Protein AF-A0A8J2Z680-F1 (afdb_monomer_lite)

InterPro domains:
  IPR008312 Type VI secretion system sheath protein TssB1 [PF05591] (5-131)
  IPR008312 Type VI secretion system sheath protein TssB1 [PTHR35850] (5-131)
  IPR008312 Type VI secretion system sheath protein TssB1 [TIGR03358] (3-130)

Sequence (135 aa):
MAVNKKLPKSRLMIQYDTRVKGEAKKKELPYRVLVMGDLSKGKSKDAKLPFEDRDVRVIKNGLDATLKDMEITANMRVPNSINPAKSPMIDINYKFTSMADFQPDRIAKKVPELNALLQLKEMLYNTPRNLNSIF

pLDDT: mean 81.38, std 14.44, range [38.12, 93.56]

Organism: NCBI:txid2056700

Secondary structure (DSSP, 8-state):
-----PPPTTS----------------PPPP-----S-SSTT-STGGGS-GGG------SSHHHHHHHHHT-EEEEEEE-SS-TTT-SEEEEEEE--SGGGGSHHHHHHHSHHHHHHHHHHHHHHHHHHHHTT--

Foldseek 3Di:
DDDDDDDDDDDDDDDDPPDPPPDPPPDDDDDDDQDDDPPQVCQFPQSPDDPVPRDRDDQPPHDLQVLQNRFHWDWDKDADPPCCPVPRIDTDIDTRRGPCCPPVVVSLCVRPVSVVVVVVVVVVVVVVVVVVVVD

Structure (mmCIF, N/CA/C/O backbone):
data_AF-A0A8J2Z680-F1
#
_entry.id   AF-A0A8J2Z680-F1
#
loop_
_atom_site.group_PDB
_atom_site.id
_atom_site.type_symbol
_atom_site.label_atom_id
_atom_site.label_alt_id
_atom_site.label_comp_id
_atom_site.label_asym_id
_atom_site.label_entity_id
_atom_site.label_seq_id
_atom_site.pdbx_PDB_ins_code
_atom_site.Cartn_x
_atom_site.Cartn_y
_atom_site.Cartn_z
_atom_site.occupancy
_atom_site.B_iso_or_equiv
_atom_site.auth_seq_id
_atom_site.auth_comp_id
_atom_site.auth_asym_id
_atom_site.auth_atom_id
_atom_site.pdbx_PDB_model_num
ATOM 1 N N . MET A 1 1 ? -14.134 26.546 56.192 1.00 38.12 1 MET A N 1
ATOM 2 C CA . MET A 1 1 ? -14.035 26.769 57.651 1.00 38.12 1 MET A CA 1
ATOM 3 C C . MET A 1 1 ? -13.923 25.409 58.323 1.00 38.12 1 MET A C 1
ATOM 5 O O . MET A 1 1 ? -14.784 24.569 58.093 1.00 38.12 1 MET A O 1
ATOM 9 N N . ALA A 1 2 ? -12.819 25.138 59.022 1.00 43.66 2 ALA A N 1
ATOM 10 C CA . ALA A 1 2 ? -12.538 23.825 59.602 1.00 43.66 2 ALA A CA 1
ATOM 11 C C . ALA A 1 2 ? -13.406 23.591 60.849 1.00 43.66 2 ALA A C 1
ATOM 13 O O . ALA A 1 2 ? -13.305 24.330 61.826 1.00 43.66 2 ALA A O 1
ATOM 14 N N . VAL A 1 3 ? -14.271 22.574 60.808 1.00 49.16 3 VAL A N 1
ATOM 15 C CA . VAL A 1 3 ? -15.099 22.174 61.952 1.00 49.16 3 VAL A CA 1
ATOM 16 C C . VAL A 1 3 ? -14.273 21.243 62.834 1.00 49.16 3 VAL A C 1
ATOM 18 O O . VAL A 1 3 ? -14.002 20.097 62.482 1.00 49.16 3 VAL A O 1
ATOM 21 N N . ASN A 1 4 ? -13.848 21.765 63.980 1.00 51.97 4 ASN A N 1
ATOM 22 C CA . ASN A 1 4 ? -13.125 21.035 65.014 1.00 51.97 4 ASN A CA 1
ATOM 23 C C . ASN A 1 4 ? -14.067 19.990 65.651 1.00 51.97 4 ASN A C 1
ATOM 25 O O . ASN A 1 4 ? -15.006 20.357 66.356 1.00 51.97 4 ASN A O 1
ATOM 29 N N . LYS A 1 5 ? -13.857 18.692 65.391 1.00 52.31 5 LYS A N 1
ATOM 30 C CA . LYS A 1 5 ? -14.738 17.608 65.870 1.00 52.31 5 LYS A CA 1
ATOM 31 C C . LYS A 1 5 ? -14.027 16.777 66.946 1.00 52.31 5 LYS A C 1
ATOM 33 O O . LYS A 1 5 ? -13.370 15.787 66.644 1.00 52.31 5 LYS A O 1
ATOM 38 N N . LYS A 1 6 ? -14.148 17.181 68.218 1.00 59.88 6 LYS A N 1
ATOM 39 C CA . LYS A 1 6 ? -13.762 16.345 69.374 1.00 59.88 6 LYS A CA 1
ATOM 40 C C . LYS A 1 6 ? -14.772 15.196 69.526 1.00 59.88 6 LYS A C 1
ATOM 42 O O . LYS A 1 6 ? -15.961 15.458 69.681 1.00 59.88 6 LYS A O 1
ATOM 47 N N . LEU A 1 7 ? -14.308 13.941 69.487 1.00 58.62 7 LEU A N 1
ATOM 48 C CA . LEU A 1 7 ? -15.134 12.731 69.656 1.00 58.62 7 LEU A CA 1
ATOM 49 C C . LEU A 1 7 ? -14.991 12.128 71.073 1.00 58.62 7 LEU A C 1
ATOM 51 O O . LEU A 1 7 ? -13.861 11.960 71.534 1.00 58.62 7 LEU A O 1
ATOM 55 N N . PRO A 1 8 ? -16.087 11.713 71.740 1.00 59.00 8 PRO A N 1
ATOM 56 C CA . PRO A 1 8 ? -16.023 10.843 72.913 1.00 59.00 8 PRO A CA 1
ATOM 57 C C . PRO A 1 8 ? -15.778 9.369 72.530 1.00 59.00 8 PRO A C 1
ATOM 59 O O . PRO A 1 8 ? -16.358 8.845 71.582 1.00 59.00 8 PRO A O 1
ATOM 62 N N . LYS A 1 9 ? -14.914 8.697 73.304 1.00 61.31 9 LYS A N 1
ATOM 63 C CA . LYS A 1 9 ? -14.274 7.393 73.018 1.00 61.31 9 LYS A CA 1
ATOM 64 C C . LYS A 1 9 ? -15.150 6.128 73.150 1.00 61.31 9 LYS A C 1
ATOM 66 O O . LYS A 1 9 ? -14.602 5.037 73.056 1.00 61.31 9 LYS A O 1
ATOM 71 N N . SER A 1 10 ? -16.466 6.218 73.363 1.00 61.66 10 SER A N 1
ATOM 72 C CA . SER A 1 10 ? -17.286 5.033 73.703 1.00 61.66 10 SER A CA 1
ATOM 73 C C . SER A 1 10 ? -18.311 4.584 72.657 1.00 61.66 10 SER A C 1
ATOM 75 O O . SER A 1 10 ? -18.989 3.584 72.878 1.00 61.66 10 SER A O 1
ATOM 77 N N . ARG A 1 11 ? -18.438 5.260 71.507 1.00 61.75 11 ARG A N 1
ATOM 78 C CA . ARG A 1 11 ? -19.306 4.801 70.406 1.00 61.75 11 ARG A CA 1
ATOM 79 C C . ARG A 1 11 ? -18.592 4.943 69.067 1.00 61.75 11 ARG A C 1
ATOM 81 O O . ARG A 1 11 ? -18.200 6.043 68.684 1.00 61.75 11 ARG A O 1
ATOM 88 N N . LEU A 1 12 ? -18.431 3.824 68.360 1.00 59.84 12 LEU A N 1
ATOM 89 C CA . LEU A 1 12 ? -17.953 3.798 66.979 1.00 59.84 12 LEU A CA 1
ATOM 90 C C . LEU A 1 12 ? -18.995 4.489 66.093 1.00 59.84 12 LEU A C 1
ATOM 92 O O . LEU A 1 12 ? -20.103 3.988 65.922 1.00 59.84 12 LEU A O 1
ATOM 96 N N . MET A 1 13 ? -18.652 5.654 65.549 1.00 57.28 13 MET A N 1
ATOM 97 C CA . MET A 1 13 ? -19.495 6.362 64.591 1.00 57.28 13 MET A CA 1
ATOM 98 C C . MET A 1 13 ? -19.021 6.001 63.181 1.00 57.28 13 MET A C 1
ATOM 100 O O . MET A 1 13 ? -18.065 6.584 62.675 1.00 57.28 13 MET A O 1
ATOM 104 N N . ILE A 1 14 ? -19.664 5.012 62.558 1.00 62.72 14 ILE A N 1
ATOM 105 C CA . ILE A 1 14 ? -19.426 4.674 61.151 1.00 62.72 14 ILE A CA 1
ATOM 106 C C . ILE A 1 14 ? -20.129 5.747 60.311 1.00 62.72 14 ILE A C 1
ATOM 108 O O . ILE A 1 14 ? -21.355 5.790 60.252 1.00 62.72 14 ILE A O 1
ATOM 112 N N . GLN A 1 15 ? -19.361 6.650 59.701 1.00 59.31 15 GLN A N 1
ATOM 113 C CA . GLN A 1 15 ? -19.872 7.573 58.687 1.00 59.31 15 GLN A CA 1
ATOM 114 C C . GLN A 1 15 ? -19.453 7.061 57.308 1.00 59.31 15 GLN A C 1
ATOM 116 O O . GLN A 1 15 ? -18.264 6.923 57.034 1.00 59.31 15 GLN A O 1
ATOM 121 N N . TYR A 1 16 ? -20.430 6.790 56.445 1.00 51.50 16 TYR A N 1
ATOM 122 C CA . TYR A 1 16 ? -20.204 6.547 55.023 1.00 51.50 16 TYR A CA 1
ATOM 123 C C . TYR A 1 16 ? -20.362 7.888 54.294 1.00 51.50 16 TYR A C 1
ATOM 125 O O . TYR A 1 16 ? -21.467 8.425 54.234 1.00 51.50 16 TYR A O 1
ATOM 133 N N . ASP A 1 17 ? -19.263 8.481 53.814 1.00 58.09 17 ASP A N 1
ATOM 134 C CA . ASP A 1 17 ? -19.339 9.704 53.002 1.00 58.09 17 ASP A CA 1
ATOM 135 C C . ASP A 1 17 ? -19.783 9.319 51.581 1.00 58.09 17 ASP A C 1
ATOM 137 O O . ASP A 1 17 ? -19.021 8.743 50.806 1.00 58.09 17 ASP A O 1
ATOM 141 N N . THR A 1 18 ? -21.047 9.599 51.257 1.00 53.66 18 THR A N 1
ATOM 142 C CA . THR A 1 18 ? -21.708 9.250 49.986 1.00 53.66 18 THR A CA 1
ATOM 143 C C . THR A 1 18 ? -21.385 10.204 48.836 1.00 53.66 18 THR A C 1
ATOM 145 O O . THR A 1 18 ? -22.010 10.130 47.777 1.00 53.66 18 THR A O 1
ATOM 148 N N . ARG A 1 19 ? -20.428 11.125 48.990 1.00 53.38 19 ARG A N 1
ATOM 149 C CA . ARG A 1 19 ? -20.140 12.126 47.954 1.00 53.38 19 ARG A CA 1
ATOM 150 C C . ARG A 1 19 ? -19.247 11.575 46.847 1.00 53.38 19 ARG A C 1
ATOM 152 O O . ARG A 1 19 ? -18.078 11.926 46.713 1.00 53.38 19 ARG A O 1
ATOM 159 N N . VAL A 1 20 ? -19.850 10.777 45.972 1.00 59.47 20 VAL A N 1
ATOM 160 C CA . VAL A 1 20 ? -19.412 10.664 44.578 1.00 59.47 20 VAL A CA 1
ATOM 161 C C . VAL A 1 20 ? -19.809 11.979 43.904 1.00 59.47 20 VAL A C 1
ATOM 163 O O . VAL A 1 20 ? -20.975 12.350 43.974 1.00 59.47 20 VAL A O 1
ATOM 166 N N . LYS A 1 21 ? -18.850 12.725 43.336 1.00 57.50 21 LYS A N 1
ATOM 167 C CA . LYS A 1 21 ? -19.038 14.042 42.683 1.00 57.50 21 LYS A CA 1
ATOM 168 C C . LYS A 1 21 ? -20.268 14.042 41.755 1.00 57.50 21 LYS A C 1
ATOM 170 O O . LYS A 1 21 ? -20.159 13.631 40.605 1.00 57.50 21 LYS A O 1
ATOM 175 N N . GLY A 1 22 ? -21.415 14.461 42.290 1.00 56.50 22 GLY A N 1
ATOM 176 C CA . GLY A 1 22 ? -22.766 14.171 41.804 1.00 56.50 22 GLY A CA 1
ATOM 177 C C . GLY A 1 22 ? -23.200 14.888 40.531 1.00 56.50 22 GLY A C 1
ATOM 178 O O . GLY A 1 22 ? -24.292 15.441 40.499 1.00 56.50 22 GLY A O 1
ATOM 179 N N . GLU A 1 23 ? -22.394 14.851 39.476 1.00 63.94 23 GLU A N 1
ATOM 180 C CA . GLU A 1 23 ? -22.868 15.176 38.137 1.00 63.94 23 GLU A CA 1
ATOM 181 C C . GLU A 1 23 ? -22.895 13.916 37.280 1.00 63.94 23 GLU A C 1
ATOM 183 O O . GLU A 1 23 ? -21.871 13.272 37.030 1.00 63.94 23 GLU A O 1
ATOM 188 N N . ALA A 1 24 ? -24.090 13.571 36.801 1.00 54.06 24 ALA A N 1
ATOM 189 C CA . ALA A 1 24 ? -24.249 12.629 35.710 1.00 54.06 24 ALA A CA 1
ATOM 190 C C . ALA A 1 24 ? -23.552 13.224 34.480 1.00 54.06 24 ALA A C 1
ATOM 192 O O . ALA A 1 24 ? -24.105 14.072 33.781 1.00 54.06 24 ALA A O 1
ATOM 193 N N . LYS A 1 25 ? -22.307 12.811 34.226 1.00 60.78 25 LYS A N 1
ATOM 194 C CA . LYS A 1 25 ? -21.599 13.192 33.005 1.00 60.78 25 LYS A CA 1
ATOM 195 C C . LYS A 1 25 ? -22.414 12.655 31.829 1.00 60.78 25 LYS A C 1
ATOM 197 O O . LYS A 1 25 ? -22.468 11.441 31.631 1.00 60.78 25 LYS A O 1
ATOM 202 N N . LYS A 1 26 ? -23.061 13.549 31.075 1.00 64.19 26 LYS A N 1
ATOM 203 C 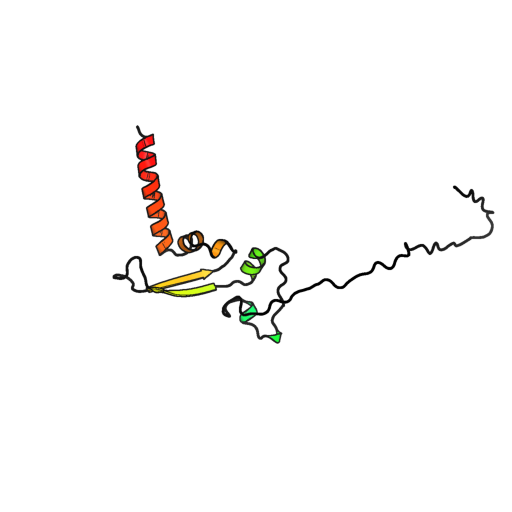CA . LYS A 1 26 ? -23.746 13.222 29.819 1.00 64.19 26 LYS A CA 1
ATOM 204 C C . LYS A 1 26 ? -22.743 12.502 28.917 1.00 64.19 26 LYS A C 1
ATOM 206 O O . LYS A 1 26 ? -21.808 13.111 28.405 1.00 64.19 26 LYS A O 1
ATOM 211 N N . LYS A 1 27 ? -22.883 11.182 28.799 1.00 72.06 27 LYS A N 1
ATOM 212 C CA . LYS A 1 27 ? -22.063 10.366 27.909 1.00 72.06 27 LYS A CA 1
ATOM 213 C C . LYS A 1 27 ? -22.851 10.200 26.623 1.00 72.06 27 LYS A C 1
ATOM 215 O O . LYS A 1 27 ? -23.782 9.406 26.560 1.00 72.06 27 LYS A O 1
ATOM 220 N N . GLU A 1 28 ? -22.515 11.016 25.639 1.00 80.12 28 GLU A N 1
ATOM 221 C CA . GLU A 1 28 ? -23.143 10.969 24.324 1.00 80.12 28 GLU A CA 1
ATOM 222 C C . GLU A 1 28 ? -22.528 9.847 23.485 1.00 80.12 28 GLU A C 1
ATOM 224 O O . GLU A 1 28 ? -21.372 9.451 23.679 1.00 80.12 28 GLU A O 1
ATOM 229 N N . LEU A 1 29 ? -23.330 9.294 22.576 1.00 85.81 29 LEU A N 1
ATOM 230 C CA . LEU A 1 29 ? -22.849 8.285 21.645 1.00 85.81 29 LEU A CA 1
ATOM 231 C C . LEU A 1 29 ? -21.840 8.929 20.687 1.00 85.81 29 LEU A C 1
ATOM 233 O O . LEU A 1 29 ? -22.113 10.003 20.148 1.00 85.81 29 LEU A O 1
ATOM 237 N N . PRO A 1 30 ? -20.684 8.288 20.443 1.00 86.38 30 PRO A N 1
ATOM 238 C CA . PRO A 1 30 ? -19.738 8.801 19.471 1.00 86.38 30 PRO A CA 1
ATOM 239 C C . PRO A 1 30 ? -20.362 8.738 18.078 1.00 86.38 30 PRO A C 1
ATOM 241 O O . PRO A 1 30 ? -20.874 7.696 17.662 1.00 86.38 30 PRO A O 1
ATOM 244 N N . TYR A 1 31 ? -20.273 9.839 17.338 1.00 88.44 31 TYR A N 1
ATOM 245 C CA . TYR A 1 31 ? -20.642 9.860 15.930 1.00 88.44 31 TYR A CA 1
ATOM 246 C C . TYR A 1 31 ? -19.695 8.946 15.137 1.00 88.44 31 TYR A C 1
ATOM 248 O O . TYR A 1 31 ? -18.476 9.126 15.158 1.00 88.44 31 TYR A O 1
ATOM 256 N N . ARG A 1 32 ? -20.250 7.932 14.464 1.00 89.88 32 ARG A N 1
ATOM 257 C CA . ARG A 1 32 ? -19.505 6.964 13.648 1.00 89.88 32 ARG A CA 1
ATOM 258 C C . ARG A 1 32 ? -20.104 6.928 12.253 1.00 89.88 32 ARG A C 1
ATOM 260 O O . ARG A 1 32 ? -21.314 6.791 12.109 1.00 89.88 32 ARG A O 1
ATOM 267 N N . VAL A 1 33 ? -19.244 7.001 11.244 1.00 92.25 33 VAL A N 1
ATOM 268 C CA . VAL A 1 33 ? -19.632 6.884 9.837 1.00 92.25 33 VAL A CA 1
ATOM 269 C C . VAL A 1 33 ? -19.110 5.563 9.301 1.00 92.25 33 VAL A C 1
ATOM 271 O O . VAL A 1 33 ? -17.933 5.243 9.470 1.00 92.25 33 VAL A O 1
ATOM 274 N N . LEU A 1 34 ? -19.992 4.805 8.654 1.00 92.44 34 LEU A N 1
ATOM 275 C CA . LEU A 1 34 ? -19.631 3.614 7.902 1.00 92.44 34 LEU A CA 1
ATOM 276 C C . LEU A 1 34 ? -19.620 3.966 6.414 1.00 92.44 34 LEU A C 1
ATOM 278 O O . LEU A 1 34 ? -20.656 4.307 5.847 1.00 92.44 34 LEU A O 1
ATOM 282 N N . VAL A 1 35 ? -18.448 3.877 5.791 1.00 91.69 35 VAL A N 1
ATOM 283 C CA . VAL A 1 35 ? -18.297 4.036 4.342 1.00 91.69 35 VAL A CA 1
ATOM 284 C C . VAL A 1 35 ? -18.326 2.649 3.716 1.00 91.69 35 VAL A C 1
ATOM 286 O O . VAL A 1 35 ? -17.467 1.820 4.011 1.00 91.69 35 VAL A O 1
ATOM 289 N N . MET A 1 36 ? -19.319 2.396 2.866 1.00 90.06 36 MET A N 1
ATOM 290 C CA . MET A 1 36 ? -19.482 1.125 2.159 1.00 90.06 36 MET A CA 1
ATOM 291 C C . MET A 1 36 ? -19.240 1.323 0.667 1.00 90.06 36 MET A C 1
ATOM 293 O O . MET A 1 36 ? -19.754 2.263 0.066 1.00 90.06 36 MET A O 1
ATOM 297 N N . GLY A 1 37 ? -18.467 0.424 0.068 1.00 88.94 37 GLY A N 1
ATOM 298 C CA . GLY A 1 37 ? -18.174 0.438 -1.358 1.00 88.94 37 GLY A CA 1
ATOM 299 C C . GLY A 1 37 ? -17.111 -0.588 -1.723 1.00 88.94 37 GLY A C 1
ATOM 300 O O . GLY A 1 37 ? -16.439 -1.149 -0.856 1.00 88.94 37 GLY A O 1
ATOM 301 N N . ASP A 1 38 ? -16.949 -0.830 -3.021 1.00 88.62 38 ASP A N 1
ATOM 302 C CA . ASP A 1 38 ? -15.831 -1.625 -3.516 1.00 88.62 38 ASP A CA 1
ATOM 303 C C . ASP A 1 38 ? -14.556 -0.774 -3.542 1.00 88.62 38 ASP A C 1
ATOM 305 O O . ASP A 1 38 ? -14.310 -0.002 -4.469 1.00 88.62 38 ASP A O 1
ATOM 309 N N . LEU A 1 39 ? -13.750 -0.921 -2.492 1.00 88.31 39 LEU A N 1
ATOM 310 C CA . LEU A 1 39 ? -12.501 -0.181 -2.305 1.00 88.31 39 LEU A CA 1
ATOM 311 C C . LEU A 1 39 ? -11.262 -0.944 -2.796 1.00 88.31 39 LEU A C 1
ATOM 313 O O . LEU A 1 39 ? -10.153 -0.428 -2.705 1.00 88.31 39 LEU A O 1
ATOM 317 N N . SER A 1 40 ? -11.417 -2.181 -3.280 1.00 87.31 40 SER A N 1
ATOM 318 C CA . SER A 1 40 ? -10.277 -3.042 -3.635 1.00 87.31 40 SER A CA 1
ATOM 319 C C . SER A 1 40 ? -10.418 -3.767 -4.969 1.00 87.31 40 SER A C 1
ATOM 321 O O . SER A 1 40 ? -9.569 -4.597 -5.295 1.00 87.31 40 SER A O 1
ATOM 323 N N . LYS A 1 41 ? -11.484 -3.496 -5.735 1.00 86.69 41 LYS A N 1
ATOM 324 C CA . LYS A 1 41 ? -11.838 -4.254 -6.944 1.00 86.69 41 LYS A CA 1
ATOM 325 C C . LYS A 1 41 ? -11.939 -5.755 -6.673 1.00 86.69 41 LYS A C 1
ATOM 327 O O . LYS A 1 41 ? -11.522 -6.574 -7.488 1.00 86.69 41 LYS A O 1
ATOM 332 N N . GLY A 1 42 ? -12.436 -6.108 -5.488 1.00 84.06 42 GLY A N 1
ATOM 333 C CA . GLY A 1 42 ? -12.544 -7.493 -5.026 1.00 84.06 42 GLY A CA 1
ATOM 334 C C . GLY A 1 42 ? -11.213 -8.199 -4.729 1.00 84.06 42 GLY A C 1
ATOM 335 O O . GLY A 1 42 ? -11.206 -9.415 -4.558 1.00 84.06 42 GLY A O 1
ATOM 336 N N . LYS A 1 43 ? -10.082 -7.482 -4.684 1.00 86.31 43 LYS A N 1
ATOM 337 C CA . LYS A 1 43 ? -8.750 -8.091 -4.520 1.00 86.31 43 LYS A CA 1
ATOM 338 C C . LYS A 1 43 ? -8.189 -8.041 -3.101 1.00 86.31 43 LYS A C 1
ATOM 340 O O . LYS A 1 43 ? -7.149 -8.653 -2.863 1.00 86.31 43 LYS A O 1
ATOM 345 N N . SER A 1 44 ? -8.842 -7.351 -2.162 1.00 87.94 44 SER A N 1
ATOM 346 C CA . SER A 1 44 ? -8.401 -7.363 -0.763 1.00 87.94 44 SER A CA 1
ATOM 347 C C . SER A 1 44 ? -8.581 -8.736 -0.119 1.00 87.94 44 SER A C 1
ATOM 349 O O . SER A 1 44 ? -9.366 -9.571 -0.577 1.00 87.94 44 SER A O 1
ATOM 351 N N . LYS A 1 45 ? -7.872 -8.960 0.990 1.00 87.44 45 LYS A N 1
ATOM 352 C CA . LYS A 1 45 ? -8.036 -10.162 1.816 1.00 87.44 45 LYS A CA 1
ATOM 353 C C . LYS A 1 45 ? -9.489 -10.361 2.266 1.00 87.44 45 LYS A C 1
ATOM 355 O O . LYS A 1 45 ? -10.004 -11.468 2.156 1.00 87.44 45 LYS A O 1
ATOM 360 N N . ASP A 1 46 ? -10.156 -9.293 2.696 1.00 86.94 46 ASP A N 1
ATOM 361 C CA . ASP A 1 46 ? -11.525 -9.369 3.231 1.00 86.94 46 ASP A CA 1
ATOM 362 C C . ASP A 1 46 ? -12.568 -9.555 2.125 1.00 86.94 46 ASP A C 1
ATOM 364 O O . ASP A 1 46 ? -13.593 -10.195 2.334 1.00 86.94 46 ASP A O 1
ATOM 368 N N . ALA A 1 47 ? -12.309 -9.044 0.916 1.00 86.00 47 ALA A N 1
ATOM 369 C CA . ALA A 1 47 ? -13.225 -9.208 -0.210 1.00 86.00 47 ALA A CA 1
ATOM 370 C C . ALA A 1 47 ? -13.356 -10.671 -0.669 1.00 86.00 47 ALA A C 1
ATOM 372 O O . ALA A 1 47 ? -14.344 -11.014 -1.318 1.00 86.00 47 ALA A O 1
ATOM 373 N N . LYS A 1 48 ? -12.392 -11.531 -0.317 1.00 86.06 48 LYS A N 1
ATOM 374 C CA . LYS A 1 48 ? -12.437 -12.977 -0.587 1.00 86.06 48 LYS A CA 1
ATOM 375 C C . LYS A 1 48 ? -13.393 -13.726 0.340 1.00 86.06 48 LYS A C 1
ATOM 377 O O . LYS A 1 48 ? -13.800 -14.832 0.003 1.00 86.06 48 LYS A O 1
ATOM 382 N N . LEU A 1 49 ? -13.730 -13.146 1.492 1.00 89.38 49 LEU A N 1
ATOM 383 C CA . LEU A 1 49 ? -14.657 -13.743 2.446 1.00 89.38 49 LEU A CA 1
ATOM 384 C C . LEU A 1 49 ? -16.115 -13.482 2.021 1.00 89.38 49 LEU A C 1
ATOM 386 O O . LEU A 1 49 ? -16.393 -12.455 1.376 1.00 89.38 49 LEU A O 1
ATOM 390 N N . PRO A 1 50 ? -17.056 -14.374 2.382 1.00 90.06 50 PRO A N 1
ATOM 391 C CA . PRO A 1 50 ? -18.489 -14.099 2.306 1.00 90.06 50 PRO A CA 1
ATOM 392 C C . PRO A 1 50 ? -18.837 -12.810 3.047 1.00 90.06 50 PRO A C 1
ATOM 394 O O . PRO A 1 50 ? -18.168 -12.454 4.009 1.00 90.06 50 PRO A O 1
ATOM 397 N N . PHE A 1 51 ? -19.875 -12.098 2.605 1.00 87.62 51 PHE A N 1
ATOM 398 C CA . PHE A 1 51 ? -20.223 -10.785 3.164 1.00 87.62 51 PHE A CA 1
ATOM 399 C C . PHE A 1 51 ? -20.474 -10.816 4.680 1.00 87.62 51 PHE A C 1
ATOM 401 O O . PHE A 1 51 ? -20.070 -9.889 5.374 1.00 87.62 51 PHE A O 1
ATOM 408 N N . GLU A 1 52 ? -21.092 -11.887 5.177 1.00 90.94 52 GLU A N 1
ATOM 409 C CA . GLU A 1 52 ? -21.428 -12.077 6.594 1.00 90.94 52 GLU A CA 1
ATOM 410 C C . GLU A 1 52 ? -20.187 -12.212 7.490 1.00 90.94 52 GLU A C 1
ATOM 412 O O . GLU A 1 52 ? -20.213 -11.780 8.638 1.00 90.94 52 GLU A O 1
ATOM 417 N N . ASP A 1 53 ? -19.084 -12.722 6.936 1.00 90.94 53 ASP A N 1
ATOM 418 C CA . ASP A 1 53 ? -17.821 -12.945 7.647 1.00 90.94 53 ASP A CA 1
ATOM 419 C C . ASP A 1 53 ? -16.852 -11.753 7.528 1.00 90.94 53 ASP A C 1
ATOM 421 O O . ASP A 1 53 ? -15.699 -11.829 7.959 1.00 90.94 53 ASP A O 1
ATOM 425 N N . ARG A 1 54 ? -17.268 -10.647 6.890 1.00 89.94 54 ARG A N 1
ATOM 426 C CA . ARG A 1 54 ? -16.402 -9.476 6.684 1.00 89.94 54 ARG A CA 1
ATOM 427 C C . ARG A 1 54 ? -16.428 -8.552 7.890 1.00 89.94 54 ARG A C 1
ATOM 429 O O . ARG A 1 54 ? -17.427 -7.892 8.169 1.00 89.94 54 ARG A O 1
ATOM 436 N N . ASP A 1 55 ? -15.267 -8.393 8.512 1.00 88.94 55 ASP A N 1
ATOM 437 C CA . ASP A 1 55 ? -15.075 -7.410 9.570 1.00 88.94 55 ASP A CA 1
ATOM 438 C C . ASP A 1 55 ? -15.080 -5.967 9.044 1.00 88.94 55 ASP A C 1
ATOM 440 O O . ASP A 1 55 ? -14.474 -5.626 8.021 1.00 88.94 55 ASP A O 1
ATOM 444 N N . VAL A 1 56 ? -15.706 -5.068 9.809 1.00 88.94 56 VAL A N 1
ATOM 445 C CA . VAL A 1 56 ? -15.640 -3.626 9.552 1.00 88.94 56 VAL A CA 1
ATOM 446 C C . VAL A 1 56 ? -14.277 -3.095 9.985 1.00 88.94 56 VAL A C 1
ATOM 448 O O . VAL A 1 56 ? -13.958 -3.019 11.176 1.00 88.94 56 VAL A O 1
ATOM 451 N N . ARG A 1 57 ? -13.478 -2.647 9.015 1.00 87.88 57 ARG A N 1
ATOM 452 C CA . ARG A 1 57 ? -12.181 -2.022 9.291 1.00 87.88 57 ARG A CA 1
ATOM 453 C C . ARG A 1 57 ? -12.351 -0.657 9.950 1.00 87.88 57 ARG A C 1
ATOM 455 O O . ARG A 1 57 ? -13.108 0.194 9.491 1.00 87.88 57 ARG A O 1
ATOM 462 N N . VAL A 1 58 ? -11.582 -0.424 11.012 1.00 89.50 58 VAL A N 1
ATOM 463 C CA . VAL A 1 58 ? -11.494 0.877 11.686 1.00 89.50 58 VAL A CA 1
ATOM 464 C C . VAL A 1 58 ? -10.129 1.487 11.407 1.00 89.50 58 VAL A C 1
ATOM 466 O O . VAL A 1 58 ? -9.100 0.884 11.708 1.00 89.50 58 VAL A O 1
ATOM 469 N N . ILE A 1 59 ? -10.121 2.717 10.900 1.00 88.81 59 ILE A N 1
ATOM 470 C CA . ILE A 1 59 ? -8.898 3.484 10.655 1.00 88.81 59 ILE A CA 1
ATOM 471 C C . ILE A 1 59 ? -8.374 3.995 12.006 1.00 88.81 59 ILE A C 1
ATOM 473 O O . ILE A 1 59 ? -8.731 5.081 12.451 1.00 88.81 59 ILE A O 1
ATOM 477 N N . LYS A 1 60 ? -7.575 3.180 12.705 1.00 84.50 60 LYS A N 1
ATOM 478 C CA . LYS A 1 60 ? -6.967 3.556 14.000 1.00 84.50 60 LYS A CA 1
ATOM 479 C C . LYS A 1 60 ? -5.571 4.153 13.839 1.00 84.50 60 LYS A C 1
ATOM 481 O O . LYS A 1 60 ? -5.263 5.167 14.449 1.00 84.50 60 LYS A O 1
ATOM 486 N N . ASN A 1 61 ? -4.755 3.546 12.977 1.00 86.69 61 ASN A N 1
ATOM 487 C CA . ASN A 1 61 ? -3.333 3.872 12.817 1.00 86.69 61 ASN A CA 1
ATOM 488 C C . ASN A 1 61 ? -3.061 4.619 11.497 1.00 86.69 61 ASN A C 1
ATOM 490 O O . ASN A 1 61 ? -1.981 4.510 10.922 1.00 86.69 61 ASN A O 1
ATOM 494 N N . GLY A 1 62 ? -4.066 5.338 10.988 1.00 89.88 62 GLY A N 1
ATOM 495 C CA . GLY A 1 62 ? -4.014 6.024 9.699 1.00 89.88 62 GLY A CA 1
ATOM 496 C C . GLY A 1 62 ? -4.341 5.137 8.491 1.00 89.88 62 GLY A C 1
ATOM 497 O O . GLY A 1 62 ? -4.610 3.934 8.602 1.00 89.88 62 GLY A O 1
ATOM 498 N N . LEU A 1 63 ? -4.352 5.771 7.316 1.00 90.44 63 LEU A N 1
ATOM 499 C CA . LEU A 1 63 ? -4.743 5.140 6.053 1.00 90.44 63 LEU A CA 1
ATOM 500 C C . LEU A 1 63 ? -3.701 4.135 5.563 1.00 90.44 63 LEU A C 1
ATOM 502 O O . LEU A 1 63 ? -4.073 3.045 5.146 1.00 90.44 63 LEU A O 1
ATOM 506 N N . ASP A 1 64 ? -2.413 4.452 5.685 1.00 92.88 64 ASP A N 1
ATOM 507 C CA . ASP A 1 64 ? -1.335 3.591 5.188 1.00 92.88 64 ASP A CA 1
ATOM 508 C C . ASP A 1 64 ? -1.298 2.236 5.902 1.00 92.88 64 ASP A C 1
ATOM 510 O O . ASP A 1 64 ? -1.194 1.195 5.258 1.00 92.88 64 ASP A O 1
ATOM 514 N N . ALA A 1 65 ? -1.457 2.225 7.229 1.00 92.50 65 ALA A N 1
ATOM 515 C CA . ALA A 1 65 ? -1.515 0.984 7.999 1.00 92.50 65 ALA A CA 1
ATOM 516 C C . ALA A 1 65 ? -2.714 0.118 7.585 1.00 92.50 65 ALA A C 1
ATOM 518 O O . ALA A 1 65 ? -2.582 -1.094 7.424 1.00 92.50 65 ALA A O 1
ATOM 519 N N . THR A 1 66 ? -3.868 0.754 7.368 1.00 90.38 66 THR A N 1
ATOM 520 C CA . THR A 1 66 ? -5.089 0.069 6.928 1.00 90.38 66 THR A CA 1
ATOM 521 C C . THR A 1 66 ? -4.918 -0.491 5.515 1.00 90.38 66 THR A C 1
ATOM 523 O O . THR A 1 66 ? -5.243 -1.649 5.272 1.00 90.38 66 THR A O 1
ATOM 526 N N . LEU A 1 67 ? -4.356 0.298 4.595 1.00 91.00 67 LEU A N 1
ATOM 527 C CA . LEU A 1 67 ? -4.125 -0.093 3.206 1.00 91.00 67 LEU A CA 1
ATOM 528 C C . LEU A 1 67 ? -3.137 -1.259 3.102 1.00 91.00 67 LEU A C 1
ATOM 530 O O . LEU A 1 67 ? -3.369 -2.203 2.347 1.00 91.00 67 LEU A O 1
ATOM 534 N N . LYS A 1 68 ? -2.061 -1.222 3.895 1.00 91.50 68 LYS A N 1
ATOM 535 C CA . LYS A 1 68 ? -1.077 -2.303 3.969 1.00 91.50 68 LYS A CA 1
ATOM 536 C C . LYS A 1 68 ? -1.707 -3.618 4.431 1.00 91.50 68 LYS A C 1
ATOM 538 O O . LYS A 1 68 ? -1.387 -4.660 3.870 1.00 91.50 68 LYS A O 1
ATOM 543 N N . ASP A 1 69 ? -2.601 -3.562 5.415 1.00 90.75 69 ASP A N 1
ATOM 544 C CA . ASP A 1 69 ? -3.286 -4.737 5.969 1.00 90.75 69 ASP A CA 1
ATOM 545 C C . ASP A 1 69 ? -4.419 -5.272 5.068 1.00 90.75 69 ASP A C 1
ATOM 547 O O . ASP A 1 69 ? -4.784 -6.443 5.145 1.00 90.75 69 ASP A O 1
ATOM 551 N N . MET A 1 70 ? -4.961 -4.447 4.164 1.00 89.12 70 MET A N 1
ATOM 552 C CA . MET A 1 70 ? -5.913 -4.901 3.139 1.00 89.12 70 MET A CA 1
ATOM 553 C C . MET A 1 70 ? -5.257 -5.761 2.046 1.00 89.12 70 MET A C 1
ATOM 555 O O . MET A 1 70 ? -5.962 -6.490 1.344 1.00 89.12 70 MET A O 1
ATOM 559 N N . GLU A 1 71 ? -3.931 -5.668 1.890 1.00 90.75 71 GLU A N 1
ATOM 560 C CA . GLU A 1 71 ? -3.123 -6.411 0.913 1.00 90.75 71 GLU A CA 1
ATOM 561 C C . GLU A 1 71 ? -3.631 -6.330 -0.537 1.00 90.75 71 GLU A C 1
ATOM 563 O O . GLU A 1 71 ? -3.644 -7.317 -1.272 1.00 90.75 71 GLU A O 1
ATOM 568 N N . ILE A 1 72 ? -4.042 -5.138 -0.966 1.00 91.56 72 ILE A N 1
ATOM 569 C CA . ILE A 1 72 ? -4.600 -4.926 -2.305 1.00 91.56 72 ILE A CA 1
ATOM 570 C C . ILE A 1 72 ? -3.504 -5.074 -3.368 1.00 91.56 72 ILE A C 1
ATOM 572 O O . ILE A 1 72 ? -2.444 -4.442 -3.291 1.00 91.56 72 ILE A O 1
ATOM 576 N N . THR A 1 73 ? -3.790 -5.865 -4.402 1.00 90.88 73 THR A N 1
ATOM 577 C CA . THR A 1 73 ? -2.930 -6.018 -5.580 1.00 90.88 73 THR A CA 1
ATOM 578 C C . THR A 1 73 ? -3.623 -5.525 -6.848 1.00 90.88 73 THR A C 1
ATOM 580 O O . THR A 1 73 ? -4.812 -5.751 -7.054 1.00 90.88 73 THR A O 1
ATOM 583 N N . ALA A 1 74 ? -2.882 -4.864 -7.734 1.00 89.50 74 ALA A N 1
ATOM 584 C CA . ALA A 1 74 ? -3.292 -4.589 -9.104 1.00 89.50 74 ALA A CA 1
ATOM 585 C C . ALA A 1 74 ? -2.499 -5.489 -10.050 1.00 89.50 74 ALA A C 1
ATOM 587 O O . ALA A 1 74 ? -1.273 -5.441 -10.095 1.00 89.50 74 ALA A O 1
ATOM 588 N N . ASN A 1 75 ? -3.228 -6.290 -10.822 1.00 90.25 75 ASN A N 1
ATOM 589 C CA . ASN A 1 75 ? -2.672 -7.132 -11.873 1.00 90.25 75 ASN A CA 1
ATOM 590 C C . ASN A 1 75 ? -3.385 -6.715 -13.144 1.00 90.25 75 ASN A C 1
ATOM 592 O O . ASN A 1 75 ? -4.604 -6.893 -13.231 1.00 90.25 75 ASN A O 1
ATOM 596 N N . MET A 1 76 ? -2.651 -6.106 -14.062 1.00 90.31 76 MET A N 1
ATOM 597 C CA . MET A 1 76 ? -3.192 -5.617 -15.320 1.00 90.31 76 MET A CA 1
ATOM 598 C C . MET A 1 76 ? -2.151 -5.722 -16.417 1.00 90.31 76 MET A C 1
ATOM 600 O O . MET A 1 76 ? -0.956 -5.587 -16.168 1.00 90.31 76 MET A O 1
ATOM 604 N N . ARG A 1 77 ? -2.635 -5.943 -17.632 1.00 91.62 77 ARG A N 1
ATOM 605 C CA . ARG A 1 77 ? -1.821 -5.957 -18.835 1.00 91.62 77 ARG A CA 1
ATOM 606 C C . ARG A 1 77 ? -2.080 -4.670 -19.597 1.00 91.62 77 ARG A C 1
ATOM 608 O O . ARG A 1 77 ? -3.229 -4.393 -19.940 1.00 91.62 77 ARG A O 1
ATOM 615 N N . VAL A 1 78 ? -1.035 -3.887 -19.828 1.00 92.00 78 VAL A N 1
AT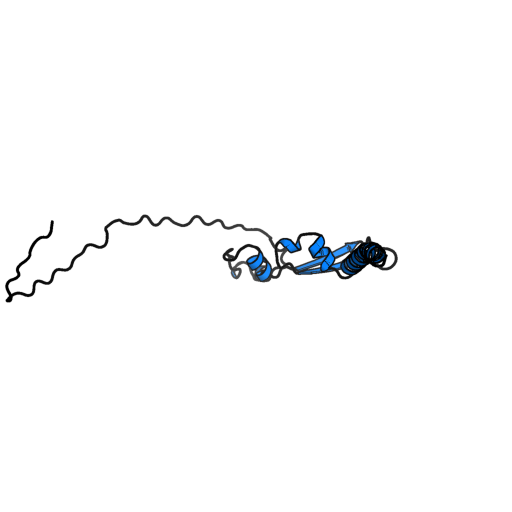OM 616 C CA . VAL A 1 78 ? -1.132 -2.585 -20.497 1.00 92.00 78 VAL A CA 1
ATOM 617 C C . VAL A 1 78 ? -0.329 -2.581 -21.797 1.00 92.00 78 VAL A C 1
ATOM 619 O O . VAL A 1 78 ? 0.674 -3.293 -21.882 1.00 92.00 78 VAL A O 1
ATOM 622 N N . PRO A 1 79 ? -0.729 -1.792 -22.808 1.00 92.44 79 PRO A N 1
ATOM 623 C CA . PRO A 1 79 ? 0.058 -1.627 -24.025 1.00 92.44 79 PRO A CA 1
ATOM 624 C C . PRO A 1 79 ? 1.464 -1.099 -23.723 1.00 92.44 79 PRO A C 1
ATOM 626 O O . PRO A 1 79 ? 1.639 -0.193 -22.907 1.00 92.44 79 PRO A O 1
ATOM 629 N N . ASN A 1 80 ? 2.472 -1.666 -24.384 1.00 91.31 80 ASN A N 1
ATOM 630 C CA . ASN A 1 80 ? 3.860 -1.263 -24.201 1.00 91.31 80 ASN A CA 1
ATOM 631 C C . ASN A 1 80 ? 4.212 -0.042 -25.062 1.00 91.31 80 ASN A C 1
ATOM 633 O O . ASN A 1 80 ? 4.350 -0.155 -26.280 1.00 91.31 80 ASN A O 1
ATOM 637 N N . SER A 1 81 ? 4.453 1.099 -24.418 1.00 89.44 81 SER A N 1
ATOM 638 C CA . SER A 1 81 ? 4.921 2.325 -25.087 1.00 89.44 81 SER A CA 1
ATOM 639 C C . SER A 1 81 ? 6.450 2.478 -25.131 1.00 89.44 81 SER A C 1
ATOM 641 O O . SER A 1 81 ? 6.944 3.435 -25.715 1.00 89.44 81 SER A O 1
ATOM 643 N N . ILE A 1 82 ? 7.211 1.576 -24.503 1.00 86.31 82 ILE A N 1
ATOM 644 C CA . ILE A 1 82 ? 8.681 1.635 -24.417 1.00 86.31 82 ILE A CA 1
ATOM 645 C C . ILE A 1 82 ? 9.312 0.947 -25.627 1.00 86.31 82 ILE A C 1
ATOM 647 O O . ILE A 1 82 ? 10.191 1.498 -26.285 1.00 86.31 82 ILE A O 1
ATOM 651 N N . ASN A 1 83 ? 8.883 -0.284 -25.909 1.00 84.88 83 ASN A N 1
ATOM 652 C CA . ASN A 1 83 ? 9.357 -1.048 -27.058 1.00 84.88 83 ASN A CA 1
ATOM 653 C C . ASN A 1 83 ? 8.240 -1.940 -27.618 1.00 84.88 83 ASN A C 1
ATOM 655 O O . ASN A 1 83 ? 8.225 -3.151 -27.361 1.00 84.88 83 ASN A O 1
ATOM 659 N N . PRO A 1 84 ? 7.315 -1.353 -28.395 1.00 82.88 84 PRO A N 1
ATOM 660 C CA . PRO A 1 84 ? 6.166 -2.078 -28.931 1.00 82.88 84 PRO A CA 1
ATOM 661 C C . PRO A 1 84 ? 6.562 -3.202 -29.901 1.00 82.88 84 PRO A C 1
ATOM 663 O O . PRO A 1 84 ? 5.818 -4.165 -30.046 1.00 82.88 84 PRO A O 1
ATOM 666 N N . ALA A 1 85 ? 7.739 -3.119 -30.534 1.00 83.31 85 ALA A N 1
ATOM 667 C CA . ALA A 1 85 ? 8.206 -4.121 -31.493 1.00 83.31 85 ALA A CA 1
ATOM 668 C C . ALA A 1 85 ? 8.680 -5.427 -30.831 1.00 83.31 85 ALA A C 1
ATOM 670 O O . ALA A 1 85 ? 8.565 -6.490 -31.435 1.00 83.31 85 ALA A O 1
ATOM 671 N N . LYS A 1 86 ? 9.220 -5.367 -29.604 1.00 83.56 86 LYS A N 1
ATOM 672 C CA . LYS A 1 86 ? 9.689 -6.562 -28.875 1.00 83.56 86 LYS A CA 1
ATOM 673 C C . LYS A 1 86 ? 8.612 -7.210 -28.016 1.00 83.56 86 LYS A C 1
ATOM 675 O O . LYS A 1 86 ? 8.543 -8.431 -27.953 1.00 83.56 86 LYS A O 1
ATOM 680 N N . SER A 1 87 ? 7.813 -6.404 -27.325 1.00 85.06 87 SER A N 1
ATOM 681 C CA . SER A 1 87 ? 6.695 -6.898 -26.525 1.00 85.06 87 SER A CA 1
ATOM 682 C C . SER A 1 87 ? 5.543 -5.916 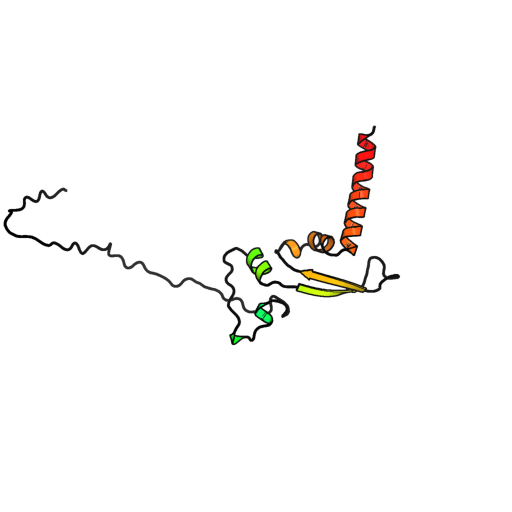-26.658 1.00 85.06 87 SER A C 1
ATOM 684 O O . SER A 1 87 ? 5.694 -4.788 -26.195 1.00 85.06 87 SER A O 1
ATOM 686 N N . PRO A 1 88 ? 4.401 -6.294 -27.252 1.00 87.81 88 PRO A N 1
ATOM 687 C CA . PRO A 1 88 ? 3.284 -5.370 -27.453 1.00 87.81 88 PRO A CA 1
ATOM 688 C C . PRO A 1 88 ? 2.583 -4.997 -26.139 1.00 87.81 88 PRO A C 1
ATOM 690 O O . PRO A 1 88 ? 1.910 -3.971 -26.063 1.00 87.81 88 PRO A O 1
ATOM 693 N N . MET A 1 89 ? 2.743 -5.815 -25.097 1.00 89.88 89 MET A N 1
ATOM 694 C CA . MET A 1 89 ? 2.094 -5.655 -23.799 1.00 89.88 89 MET A CA 1
ATOM 695 C C . MET A 1 89 ? 3.115 -5.752 -22.660 1.00 89.88 89 MET A C 1
ATOM 697 O O . MET A 1 89 ? 4.122 -6.452 -22.777 1.00 89.88 89 MET A O 1
ATOM 701 N N . ILE A 1 90 ? 2.834 -5.069 -21.553 1.00 88.88 90 ILE A N 1
ATOM 702 C CA . ILE A 1 90 ? 3.558 -5.174 -20.283 1.00 88.88 90 ILE A CA 1
ATOM 703 C C . ILE A 1 90 ? 2.583 -5.692 -19.228 1.00 88.88 90 ILE A C 1
ATOM 705 O O . ILE A 1 90 ? 1.489 -5.145 -19.058 1.00 88.88 90 ILE A O 1
ATOM 709 N N . ASP A 1 91 ? 2.990 -6.740 -18.516 1.00 89.62 91 ASP A N 1
ATOM 710 C CA . ASP A 1 91 ? 2.259 -7.264 -17.367 1.00 89.62 91 ASP A CA 1
ATOM 711 C C . ASP A 1 91 ? 2.707 -6.531 -16.098 1.00 89.62 91 ASP A C 1
ATOM 713 O O . ASP A 1 91 ? 3.851 -6.630 -15.662 1.00 89.62 91 ASP A O 1
ATOM 717 N N . ILE A 1 92 ? 1.787 -5.787 -15.488 1.00 89.44 92 ILE A N 1
ATOM 718 C CA . ILE A 1 92 ? 2.025 -5.052 -14.248 1.00 89.44 92 ILE A CA 1
ATOM 719 C C . ILE A 1 92 ? 1.431 -5.856 -13.097 1.00 89.44 92 ILE A C 1
ATOM 721 O O . ILE A 1 92 ? 0.222 -6.090 -13.051 1.00 89.44 92 ILE A O 1
ATOM 725 N N . ASN A 1 93 ? 2.281 -6.237 -12.144 1.00 89.69 93 ASN A N 1
ATOM 726 C CA . ASN A 1 93 ? 1.877 -6.785 -10.854 1.00 89.69 93 ASN A CA 1
ATOM 727 C C . ASN A 1 93 ? 2.337 -5.842 -9.741 1.00 89.69 93 ASN A C 1
ATOM 729 O O . ASN A 1 93 ? 3.531 -5.719 -9.470 1.00 89.69 93 ASN A O 1
ATOM 733 N N . TYR A 1 94 ? 1.385 -5.163 -9.113 1.00 90.12 94 TYR A N 1
ATOM 734 C CA . TYR A 1 94 ? 1.659 -4.105 -8.155 1.00 90.12 94 TYR A CA 1
ATOM 735 C C . TYR A 1 94 ? 0.936 -4.359 -6.832 1.00 90.12 94 TYR A C 1
ATOM 737 O O . TYR A 1 94 ? -0.285 -4.490 -6.806 1.00 90.12 94 TYR A O 1
ATOM 745 N N . LYS A 1 95 ? 1.675 -4.384 -5.716 1.00 91.44 95 LYS A N 1
ATOM 746 C CA . LYS A 1 95 ? 1.107 -4.422 -4.357 1.00 91.44 95 LYS A CA 1
ATOM 747 C C . LYS A 1 95 ? 1.127 -3.021 -3.748 1.00 91.44 95 LYS A C 1
ATOM 749 O O . LYS A 1 95 ? 2.196 -2.406 -3.647 1.00 91.44 95 LYS A O 1
ATOM 754 N N . PHE A 1 96 ? -0.043 -2.546 -3.324 1.00 91.75 96 PHE A N 1
ATOM 755 C CA . PHE A 1 96 ? -0.191 -1.268 -2.630 1.00 91.75 96 PHE A CA 1
ATOM 756 C C . PHE A 1 96 ? 0.098 -1.436 -1.138 1.00 91.75 96 PHE A C 1
ATOM 758 O O . PHE A 1 96 ? -0.358 -2.385 -0.503 1.00 91.75 96 PHE A O 1
ATOM 765 N N . THR A 1 97 ? 0.877 -0.513 -0.585 1.00 91.88 97 THR A N 1
ATOM 766 C CA . THR A 1 97 ? 1.303 -0.517 0.822 1.00 91.88 97 THR A CA 1
ATOM 767 C C . THR A 1 97 ? 1.108 0.821 1.523 1.00 91.88 97 THR A C 1
ATOM 769 O O . THR A 1 97 ? 0.986 0.844 2.742 1.00 91.88 97 THR A O 1
ATOM 772 N N . SER A 1 98 ? 1.069 1.926 0.781 1.00 93.12 98 SER A N 1
ATOM 773 C CA . SER A 1 98 ? 0.820 3.271 1.309 1.00 93.12 98 SER A CA 1
ATOM 774 C C . SER A 1 98 ? 0.108 4.132 0.271 1.00 93.12 98 SER A C 1
ATOM 776 O O . SER A 1 98 ? 0.070 3.788 -0.908 1.00 93.12 98 SER A O 1
ATOM 778 N N . MET A 1 99 ? -0.417 5.285 0.676 1.00 91.25 99 MET A N 1
ATOM 779 C CA . MET A 1 99 ? -1.005 6.246 -0.261 1.00 91.25 99 MET A CA 1
ATOM 780 C C . MET A 1 99 ? 0.012 6.804 -1.268 1.00 91.25 99 MET A C 1
ATOM 782 O O . MET A 1 99 ? -0.357 7.179 -2.379 1.00 91.25 99 MET A O 1
ATOM 786 N N . ALA A 1 100 ? 1.304 6.815 -0.928 1.00 92.69 100 ALA A N 1
ATOM 787 C CA . ALA A 1 100 ? 2.352 7.248 -1.850 1.00 92.69 100 ALA A CA 1
ATOM 788 C C . ALA A 1 100 ? 2.511 6.299 -3.049 1.00 92.69 100 ALA A C 1
ATOM 790 O O . ALA A 1 100 ? 2.994 6.717 -4.097 1.00 92.69 100 ALA 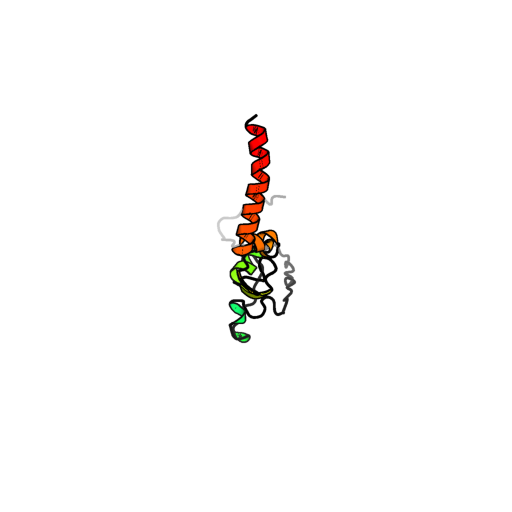A O 1
ATOM 791 N N . ASP A 1 101 ? 2.088 5.040 -2.926 1.00 92.44 101 ASP A N 1
ATOM 792 C CA . ASP A 1 101 ? 2.179 4.053 -4.004 1.00 92.44 101 ASP A CA 1
ATOM 793 C C . ASP A 1 101 ? 1.305 4.390 -5.224 1.00 92.44 101 ASP A C 1
ATOM 795 O O . ASP A 1 101 ? 1.540 3.861 -6.307 1.00 92.44 101 ASP A O 1
ATOM 799 N N . PHE A 1 102 ? 0.341 5.304 -5.081 1.00 90.81 102 PHE A N 1
ATOM 800 C CA . PHE A 1 102 ? -0.437 5.831 -6.204 1.00 90.81 102 PHE A CA 1
ATOM 801 C C . PHE A 1 102 ? 0.314 6.902 -7.008 1.00 90.81 102 PHE A C 1
ATOM 803 O O . PHE A 1 102 ? -0.140 7.292 -8.083 1.00 90.81 102 PHE A O 1
ATOM 810 N N . GLN A 1 103 ? 1.458 7.385 -6.517 1.00 93.56 103 GLN A N 1
ATOM 811 C CA . GLN A 1 103 ? 2.272 8.347 -7.251 1.00 93.56 103 GLN A CA 1
ATOM 812 C C . GLN A 1 103 ? 3.062 7.661 -8.374 1.00 93.56 103 GLN A C 1
ATOM 814 O O . GLN A 1 103 ? 3.625 6.579 -8.163 1.00 93.56 103 GLN A O 1
ATOM 819 N N . PRO A 1 104 ? 3.190 8.309 -9.547 1.00 92.12 104 PRO A N 1
ATOM 820 C CA . PRO A 1 104 ? 3.854 7.721 -10.709 1.00 92.12 104 PRO A CA 1
ATOM 821 C C . PRO A 1 104 ? 5.313 7.348 -10.425 1.00 92.12 104 PRO A C 1
ATOM 823 O O . PRO A 1 104 ? 5.769 6.306 -10.884 1.00 92.12 104 PRO A O 1
ATOM 826 N N . ASP A 1 105 ? 6.021 8.120 -9.598 1.00 91.88 105 ASP A N 1
ATOM 827 C CA . ASP A 1 105 ? 7.412 7.835 -9.228 1.00 91.88 105 ASP A CA 1
ATOM 828 C C . ASP A 1 105 ? 7.562 6.503 -8.481 1.00 91.88 105 ASP A C 1
ATOM 830 O O . ASP A 1 105 ? 8.509 5.747 -8.708 1.00 91.88 105 ASP A O 1
ATOM 834 N N . ARG A 1 106 ? 6.621 6.190 -7.580 1.00 92.81 106 ARG A N 1
ATOM 835 C CA . ARG A 1 106 ? 6.616 4.920 -6.838 1.00 92.81 106 ARG A CA 1
ATOM 836 C C . ARG A 1 106 ? 6.241 3.758 -7.744 1.00 92.81 106 ARG A C 1
ATOM 838 O O . ARG A 1 106 ? 6.805 2.676 -7.595 1.00 92.81 106 ARG A O 1
ATOM 845 N N . ILE A 1 107 ? 5.325 3.983 -8.683 1.00 91.25 107 ILE A N 1
ATOM 846 C CA . ILE A 1 107 ? 4.935 2.986 -9.683 1.00 91.25 107 ILE A CA 1
ATOM 847 C C . ILE A 1 107 ? 6.120 2.661 -10.597 1.00 91.25 107 ILE A C 1
ATOM 849 O O . ILE A 1 107 ? 6.498 1.495 -10.708 1.00 91.25 107 ILE A O 1
ATOM 853 N N . ALA A 1 108 ? 6.769 3.681 -11.161 1.00 91.38 108 ALA A N 1
ATOM 854 C CA . ALA A 1 108 ? 7.920 3.533 -12.046 1.00 91.38 108 ALA A CA 1
ATOM 855 C C . ALA A 1 108 ? 9.088 2.790 -11.381 1.00 91.38 108 ALA A C 1
ATOM 857 O O . ALA A 1 108 ? 9.746 1.987 -12.030 1.00 91.38 108 ALA A O 1
ATOM 858 N N . LYS A 1 109 ? 9.315 2.996 -10.078 1.00 91.25 109 LYS A N 1
ATOM 859 C CA . LYS A 1 109 ? 10.356 2.278 -9.322 1.00 91.25 109 LYS A CA 1
ATOM 860 C C . LYS A 1 109 ? 10.055 0.795 -9.093 1.00 91.25 109 LYS A C 1
ATOM 862 O O . LYS A 1 109 ? 10.993 0.012 -8.975 1.00 91.25 109 LYS A O 1
ATOM 867 N N . LYS A 1 110 ? 8.781 0.396 -8.980 1.00 88.25 110 LYS A N 1
ATOM 868 C CA . LYS A 1 110 ? 8.407 -1.012 -8.73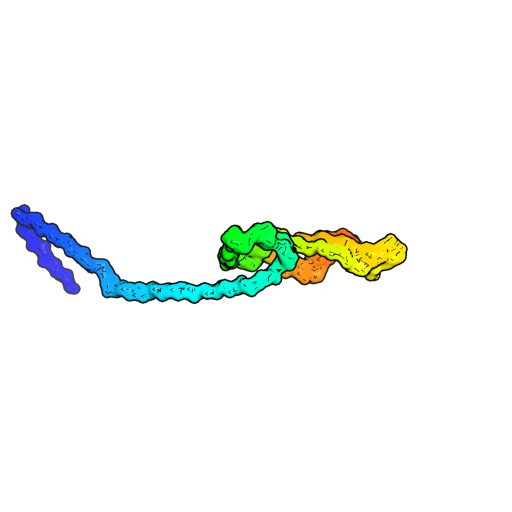8 1.00 88.25 110 LYS A CA 1
ATOM 869 C C . LYS A 1 110 ? 8.258 -1.824 -10.025 1.00 88.25 110 LYS A C 1
ATOM 871 O O . LYS A 1 110 ? 8.442 -3.035 -9.979 1.00 88.25 110 LYS A O 1
ATOM 876 N N . VAL A 1 111 ? 7.919 -1.185 -11.145 1.00 90.12 111 VAL A N 1
ATOM 877 C CA . VAL A 1 111 ? 7.840 -1.846 -12.456 1.00 90.12 111 VAL A CA 1
ATOM 878 C C . VAL A 1 111 ? 9.258 -1.963 -13.039 1.00 90.12 111 VAL A C 1
ATOM 880 O O . VAL A 1 111 ? 9.870 -0.925 -13.305 1.00 90.12 111 VAL A O 1
ATOM 883 N N . PRO A 1 112 ? 9.811 -3.178 -13.230 1.00 88.56 112 PRO A N 1
ATOM 884 C CA . PRO A 1 112 ? 11.217 -3.371 -13.600 1.00 88.56 112 PRO A CA 1
ATOM 885 C C . PRO A 1 112 ? 11.649 -2.618 -14.864 1.00 88.56 112 PRO A C 1
ATOM 887 O O . PRO A 1 112 ? 12.722 -2.016 -14.894 1.00 88.56 112 PRO A O 1
ATOM 890 N N . GLU A 1 113 ? 10.797 -2.603 -15.887 1.00 88.31 113 GLU A N 1
ATOM 891 C CA . GLU A 1 113 ? 11.056 -1.969 -17.179 1.00 88.31 113 GLU A CA 1
ATOM 892 C C . GLU A 1 113 ? 11.186 -0.447 -17.050 1.00 88.31 113 GLU A C 1
ATOM 894 O O . GLU A 1 113 ? 12.072 0.163 -17.648 1.00 88.31 113 GLU A O 1
ATOM 899 N N . LEU A 1 114 ? 10.330 0.174 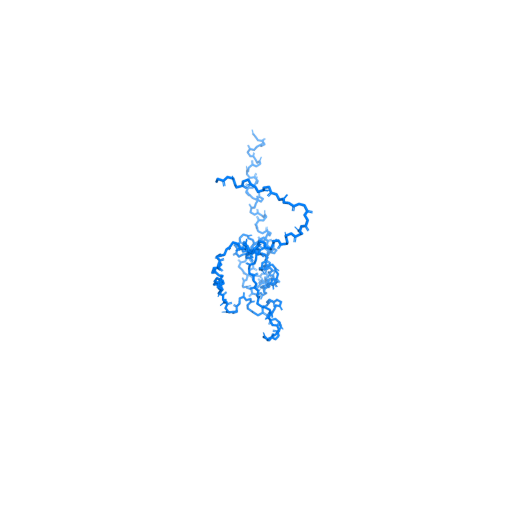-16.234 1.00 90.00 114 LEU A N 1
ATOM 900 C CA . LEU A 1 114 ? 10.365 1.614 -15.973 1.00 90.00 114 LEU A CA 1
ATOM 901 C C . LEU A 1 114 ? 11.516 1.991 -15.039 1.00 90.00 114 LEU A C 1
ATOM 903 O O . LEU A 1 114 ? 12.135 3.040 -15.215 1.00 90.00 114 LEU A O 1
ATOM 907 N N . ASN A 1 115 ? 11.839 1.125 -14.081 1.00 92.38 115 ASN A N 1
ATOM 908 C CA . ASN A 1 115 ? 12.936 1.351 -13.153 1.00 92.38 115 ASN A CA 1
ATOM 909 C C . ASN A 1 115 ? 14.289 1.375 -13.881 1.00 92.38 115 ASN A C 1
ATOM 911 O O . ASN A 1 115 ? 15.125 2.228 -13.594 1.00 92.38 115 ASN A O 1
ATOM 915 N N . ALA A 1 116 ? 14.484 0.505 -14.878 1.00 91.25 116 ALA A N 1
ATOM 916 C CA . ALA A 1 116 ? 15.682 0.521 -15.717 1.00 91.25 116 ALA A CA 1
ATOM 917 C C . ALA A 1 116 ? 15.841 1.852 -16.479 1.00 91.25 116 ALA A C 1
ATOM 919 O O . ALA A 1 116 ? 16.932 2.421 -16.526 1.00 91.25 116 ALA A O 1
ATOM 920 N N . LEU A 1 117 ? 14.747 2.395 -17.025 1.00 91.69 117 LEU A N 1
ATOM 921 C CA . LEU A 1 117 ? 14.757 3.707 -17.683 1.00 91.69 117 LEU A CA 1
ATOM 922 C C . LEU A 1 117 ? 15.031 4.848 -16.696 1.00 91.69 117 LEU A C 1
ATOM 924 O O . LEU A 1 117 ? 15.731 5.803 -17.035 1.00 91.69 117 LEU A O 1
ATOM 928 N N . LEU A 1 118 ? 14.503 4.751 -15.474 1.00 93.38 118 LEU A N 1
ATOM 929 C CA . LEU A 1 118 ? 14.756 5.732 -14.423 1.00 93.38 118 LEU A CA 1
ATOM 930 C C . LEU A 1 118 ? 16.237 5.743 -14.021 1.00 93.38 118 LEU A C 1
ATOM 932 O O . LEU A 1 118 ? 16.834 6.813 -13.940 1.00 93.38 118 LEU A O 1
ATOM 936 N N . GLN A 1 119 ? 16.844 4.569 -13.847 1.00 92.38 119 GLN A N 1
ATOM 937 C CA . GLN A 1 119 ? 18.273 4.442 -13.553 1.00 92.38 119 GLN A CA 1
ATOM 938 C C . GLN A 1 119 ? 19.133 5.000 -14.687 1.00 92.38 119 GLN A C 1
ATOM 940 O O . GLN A 1 119 ? 20.076 5.744 -14.432 1.00 92.38 119 GLN A O 1
ATOM 945 N N . LEU A 1 120 ? 18.778 4.711 -15.943 1.00 92.12 120 LEU A N 1
ATOM 946 C CA . LEU A 1 120 ? 19.466 5.280 -17.101 1.00 92.12 120 LEU A CA 1
ATOM 947 C C . LEU A 1 120 ? 19.384 6.813 -17.103 1.00 92.12 120 LEU A C 1
ATOM 949 O O . LEU A 1 120 ? 20.390 7.487 -17.316 1.00 92.12 120 LEU A O 1
ATOM 953 N N . LYS A 1 121 ? 18.207 7.378 -16.812 1.00 92.81 121 LYS A N 1
ATOM 954 C CA . LYS A 1 121 ? 18.026 8.829 -16.673 1.00 92.81 121 LYS A CA 1
ATOM 955 C C . LYS A 1 121 ? 18.914 9.403 -15.564 1.00 92.81 121 LYS A C 1
ATOM 957 O O . LYS A 1 121 ? 19.536 10.442 -15.769 1.00 92.81 121 LYS A O 1
ATOM 962 N N . GLU A 1 122 ? 18.979 8.751 -14.405 1.00 92.06 122 GLU A N 1
ATOM 963 C CA . GLU A 1 122 ? 19.826 9.181 -13.285 1.00 92.06 122 GLU A CA 1
ATOM 964 C C . GLU A 1 122 ? 21.317 9.135 -13.646 1.00 92.06 122 GLU A C 1
ATOM 966 O O . GLU A 1 122 ? 22.045 10.084 -13.351 1.00 92.06 122 GLU A O 1
ATOM 971 N N . MET A 1 123 ? 21.767 8.086 -14.341 1.00 90.69 123 MET A N 1
ATOM 972 C CA . MET A 1 123 ? 23.138 7.984 -14.849 1.00 90.69 123 MET A CA 1
ATOM 973 C C . MET A 1 123 ? 23.463 9.145 -15.790 1.00 90.69 123 MET A C 1
ATOM 975 O O . MET A 1 123 ? 24.420 9.872 -15.541 1.00 90.69 123 MET A O 1
ATOM 979 N N . LEU A 1 124 ? 22.622 9.378 -16.803 1.00 90.94 124 LEU A N 1
ATOM 980 C CA . LEU A 1 124 ? 22.803 10.466 -17.770 1.00 90.94 124 LEU A CA 1
ATOM 981 C C . LEU A 1 124 ? 22.790 11.850 -17.116 1.00 90.94 124 LEU A C 1
ATOM 983 O O . LEU A 1 124 ? 23.489 12.749 -17.569 1.00 90.94 124 LEU A O 1
ATOM 987 N N . TYR A 1 125 ? 22.020 12.031 -16.045 1.00 91.00 125 TYR A N 1
ATOM 988 C CA . TYR A 1 125 ? 21.995 13.281 -15.289 1.00 91.00 125 TYR A CA 1
ATOM 989 C C . TYR A 1 125 ? 23.260 13.485 -14.436 1.00 91.00 125 TYR A C 1
ATOM 991 O O . TYR A 1 125 ? 23.717 14.612 -14.238 1.00 91.00 125 TYR A O 1
ATOM 999 N N . ASN A 1 126 ? 23.851 12.401 -13.932 1.00 86.50 126 ASN A N 1
ATOM 1000 C CA . ASN A 1 126 ? 25.039 12.451 -13.082 1.00 86.50 126 ASN A CA 1
ATOM 1001 C C . ASN A 1 126 ? 26.351 12.528 -13.877 1.00 86.50 126 ASN A C 1
ATOM 1003 O O . ASN A 1 126 ? 27.305 13.137 -13.395 1.00 86.50 126 ASN A O 1
ATOM 1007 N N . THR A 1 127 ? 26.400 11.978 -15.094 1.00 83.75 127 THR A N 1
ATOM 1008 C CA . THR A 1 127 ? 27.576 12.039 -15.978 1.00 83.75 127 THR A CA 1
ATOM 1009 C C . THR A 1 127 ? 28.105 13.464 -16.213 1.00 83.75 127 THR A C 1
ATOM 1011 O O . THR A 1 127 ? 29.288 13.684 -15.954 1.00 83.75 127 THR A O 1
ATOM 1014 N N . PRO A 1 128 ? 27.298 14.464 -16.628 1.00 75.56 128 PRO A N 1
ATOM 1015 C CA . PRO A 1 128 ? 27.801 15.822 -16.845 1.00 75.56 128 PRO A CA 1
ATOM 1016 C C . PRO A 1 128 ? 28.249 16.506 -15.547 1.00 75.56 128 PRO A C 1
ATOM 1018 O O . PRO A 1 128 ? 29.186 17.299 -15.569 1.00 75.56 128 PRO A O 1
ATOM 1021 N N . ARG A 1 129 ? 27.637 16.179 -14.398 1.00 64.31 129 ARG A N 1
ATOM 1022 C CA . ARG A 1 129 ? 28.061 16.718 -13.093 1.00 64.31 129 ARG A CA 1
ATOM 1023 C C . ARG A 1 129 ? 29.467 16.271 -12.707 1.00 64.31 129 ARG A C 1
ATOM 1025 O O . ARG A 1 129 ? 30.222 17.079 -12.186 1.00 64.31 129 ARG A O 1
ATOM 1032 N N . ASN A 1 130 ? 29.803 15.010 -12.970 1.00 64.12 130 ASN A N 1
ATOM 1033 C CA . ASN A 1 130 ? 31.115 14.460 -12.636 1.00 64.12 130 ASN A CA 1
ATOM 1034 C C . ASN A 1 130 ? 32.215 14.982 -13.577 1.00 64.12 130 ASN A C 1
ATOM 1036 O O . ASN A 1 130 ? 33.336 15.228 -13.149 1.00 64.12 130 ASN A O 1
ATOM 1040 N N . LEU A 1 131 ? 31.886 15.227 -14.851 1.00 70.25 131 LEU A N 1
ATOM 1041 C CA . LEU A 1 131 ? 32.828 15.828 -15.803 1.00 70.25 131 LEU A CA 1
ATOM 1042 C C . LEU A 1 131 ? 33.257 17.243 -15.384 1.00 70.25 131 LEU A C 1
ATOM 1044 O O . LEU A 1 131 ? 34.419 17.588 -15.552 1.00 70.25 131 LEU A O 1
ATOM 1048 N N . ASN A 1 132 ? 32.365 18.026 -14.773 1.00 59.69 132 ASN A N 1
ATOM 1049 C CA . ASN A 1 132 ? 32.684 19.370 -14.277 1.00 59.69 132 ASN A CA 1
ATOM 1050 C C . ASN A 1 132 ? 33.373 19.398 -12.899 1.00 59.69 132 ASN A C 1
ATOM 1052 O O . ASN A 1 132 ? 33.751 20.475 -12.459 1.00 59.69 132 ASN A O 1
ATOM 1056 N N . SER A 1 133 ? 33.498 18.265 -12.195 1.00 56.59 133 SER A N 1
ATOM 1057 C CA . SER A 1 133 ? 34.244 18.167 -10.923 1.00 56.59 133 SER A CA 1
ATOM 1058 C C . SER A 1 133 ? 35.634 17.542 -11.071 1.00 56.59 133 SER A C 1
ATOM 1060 O O . SER A 1 133 ? 36.344 17.393 -10.080 1.00 56.59 133 SER A O 1
ATOM 1062 N N . ILE A 1 134 ? 35.990 17.109 -12.284 1.00 54.69 134 ILE A N 1
ATOM 1063 C CA . ILE A 1 134 ? 37.298 16.528 -12.634 1.00 54.69 134 ILE A CA 1
ATOM 1064 C C . ILE A 1 134 ? 38.197 17.572 -13.345 1.00 54.69 134 ILE A C 1
ATOM 1066 O O . ILE A 1 134 ? 39.383 17.321 -13.556 1.00 54.69 134 ILE A O 1
ATOM 1070 N N . PHE A 1 135 ? 37.661 18.761 -13.637 1.00 47.47 135 PHE A N 1
ATOM 1071 C CA . PHE A 1 135 ? 38.392 19.975 -14.024 1.00 47.47 135 PHE A CA 1
ATOM 1072 C C . PHE A 1 135 ? 38.157 21.069 -12.980 1.00 47.47 135 PHE A C 1
ATOM 1074 O O . PHE A 1 135 ? 39.028 21.958 -12.871 1.00 47.47 135 PHE A O 1
#

Radius of gyration: 32.77 Å; chains: 1; bounding box: 63×41×105 Å